Protein AF-A0A7K2X4B5-F1 (afdb_monomer_lite)

Sequence (68 aa):
ALRPLLDRLDERDRHILALRFGEELTQAEIGRRIGLSQMQVSRLLTRILGDLRAALLEDGPAPDPAAG

Foldseek 3Di:
DQPVVLVPDDPVLNVLCCCCPVVVDQLCRSCVVPVHHSVVSVVSPVVSVVVSVVVCQVVDDPPDPPPD

pLDDT: mean 90.42, std 14.39, range [46.25, 98.88]

Secondary structure (D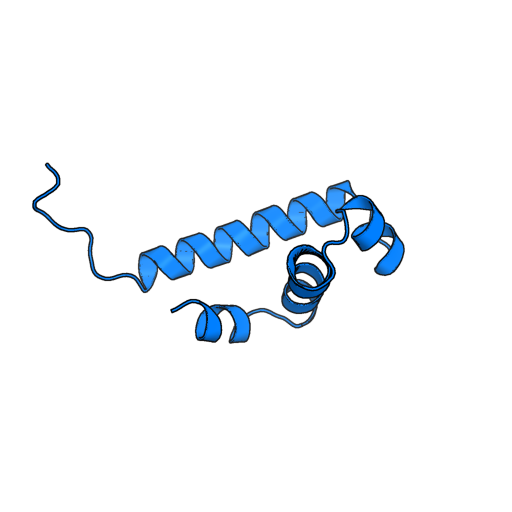SSP, 8-state):
-HHHHHHTS-HHHHHHHIIIIIS---HHHHHHHHT--HHHHHHHHHHHHHHHHHHHHHSS----TT--

Structure (mmCIF, N/CA/C/O backbone):
data_AF-A0A7K2X4B5-F1
#
_entry.id   AF-A0A7K2X4B5-F1
#
loop_
_atom_site.group_PDB
_atom_site.id
_atom_site.type_symbol
_atom_site.label_atom_id
_atom_site.label_alt_id
_atom_site.label_comp_id
_atom_site.label_asym_id
_atom_site.label_entity_id
_atom_site.label_seq_id
_atom_site.pdbx_PDB_ins_code
_atom_site.Cartn_x
_atom_site.Cartn_y
_atom_site.Cartn_z
_atom_site.occupancy
_atom_site.B_iso_or_equiv
_atom_site.auth_seq_id
_atom_site.auth_comp_id
_atom_site.auth_asym_id
_atom_site.auth_atom_id
_atom_site.pdbx_PDB_model_num
ATOM 1 N N . ALA A 1 1 ? 4.986 1.015 -19.378 1.00 77.81 1 ALA A N 1
ATOM 2 C CA . ALA A 1 1 ? 5.824 0.255 -18.430 1.00 77.81 1 ALA A CA 1
ATOM 3 C C . ALA A 1 1 ? 5.013 -0.361 -17.284 1.00 77.81 1 ALA A C 1
ATOM 5 O O . ALA A 1 1 ? 5.101 -1.560 -17.090 1.00 77.81 1 ALA A O 1
ATOM 6 N N . LEU A 1 2 ? 4.175 0.398 -16.562 1.00 84.44 2 LEU A N 1
ATOM 7 C CA . LEU A 1 2 ? 3.532 -0.110 -15.336 1.00 84.44 2 LEU A CA 1
ATOM 8 C C . LEU A 1 2 ? 2.508 -1.246 -15.539 1.00 84.44 2 LEU A C 1
ATOM 10 O O . LEU A 1 2 ? 2.448 -2.154 -14.721 1.00 84.44 2 LEU A O 1
ATOM 14 N N . ARG A 1 3 ? 1.707 -1.225 -16.613 1.00 88.56 3 ARG A N 1
ATOM 15 C CA . ARG A 1 3 ? 0.634 -2.218 -16.834 1.00 88.56 3 ARG A CA 1
ATOM 16 C C . ARG A 1 3 ? 1.140 -3.680 -16.827 1.00 88.56 3 ARG A C 1
ATOM 18 O O . ARG A 1 3 ? 0.615 -4.436 -16.019 1.00 88.56 3 ARG A O 1
ATOM 25 N N . PRO A 1 4 ? 2.190 -4.056 -17.588 1.00 90.69 4 PRO A N 1
ATOM 26 C CA . PRO A 1 4 ? 2.806 -5.384 -17.483 1.00 90.69 4 PRO A CA 1
ATOM 27 C C . PRO A 1 4 ? 3.273 -5.770 -16.073 1.00 90.69 4 PRO A C 1
ATOM 29 O O . PRO A 1 4 ? 3.193 -6.933 -15.696 1.00 90.69 4 PRO A O 1
ATOM 32 N N . LEU A 1 5 ? 3.750 -4.808 -15.277 1.00 92.19 5 LEU A N 1
ATOM 33 C CA . LEU A 1 5 ? 4.200 -5.065 -13.906 1.00 92.19 5 LEU A CA 1
ATOM 34 C C . LEU A 1 5 ? 3.027 -5.335 -12.964 1.00 92.19 5 LEU A C 1
ATOM 36 O O . LEU A 1 5 ? 3.096 -6.254 -12.153 1.00 92.19 5 LEU A O 1
ATOM 40 N N . LEU A 1 6 ? 1.920 -4.603 -13.121 1.00 93.44 6 LEU A N 1
ATOM 41 C CA . LEU A 1 6 ? 0.677 -4.900 -12.404 1.00 93.44 6 LEU A CA 1
ATOM 42 C C . LEU A 1 6 ? 0.131 -6.283 -12.773 1.00 93.44 6 LEU A C 1
ATOM 44 O O . LEU A 1 6 ? -0.433 -6.960 -11.918 1.00 93.44 6 LEU A O 1
ATOM 48 N N . ASP A 1 7 ? 0.325 -6.719 -14.021 1.00 92.50 7 ASP A N 1
ATOM 49 C CA . ASP A 1 7 ? -0.127 -8.032 -14.481 1.00 92.50 7 ASP A CA 1
ATOM 50 C C . ASP A 1 7 ? 0.651 -9.202 -13.867 1.00 92.50 7 ASP A C 1
ATOM 52 O O . ASP A 1 7 ? 0.114 -10.307 -13.798 1.00 92.50 7 ASP A O 1
ATOM 56 N N . ARG A 1 8 ? 1.860 -8.949 -13.353 1.00 93.50 8 ARG A N 1
ATOM 57 C CA . ARG A 1 8 ? 2.696 -9.930 -12.643 1.00 93.50 8 ARG A CA 1
ATOM 58 C C . ARG A 1 8 ? 2.388 -10.028 -11.149 1.00 93.50 8 ARG A C 1
ATOM 60 O O . ARG A 1 8 ? 2.880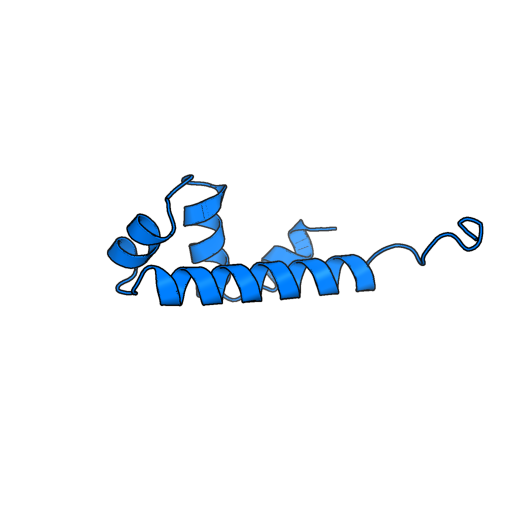 -10.950 -10.503 1.00 93.50 8 ARG A O 1
ATOM 67 N N . LEU A 1 9 ? 1.612 -9.093 -10.598 1.00 95.94 9 LEU A N 1
ATOM 68 C CA . LEU A 1 9 ? 1.190 -9.154 -9.202 1.00 95.94 9 LEU A CA 1
ATOM 69 C C . LEU A 1 9 ? 0.219 -10.310 -8.988 1.00 95.94 9 LEU A C 1
ATOM 71 O O . LEU A 1 9 ? -0.651 -10.568 -9.832 1.00 95.94 9 LEU A O 1
ATOM 75 N N . ASP A 1 10 ? 0.335 -10.937 -7.818 1.00 96.56 10 ASP A N 1
ATOM 76 C CA . ASP A 1 10 ? -0.660 -11.892 -7.358 1.00 96.56 10 ASP A CA 1
ATOM 77 C C . ASP A 1 10 ? -2.032 -11.219 -7.157 1.00 96.56 10 ASP A C 1
ATOM 79 O O . ASP A 1 10 ? -2.184 -9.989 -7.145 1.00 96.56 10 ASP A O 1
ATOM 83 N N . GLU A 1 11 ? -3.070 -12.045 -7.048 1.00 96.62 11 GLU A N 1
ATOM 84 C CA . GLU A 1 11 ? -4.451 -11.572 -6.949 1.00 96.62 11 GLU A CA 1
ATOM 85 C C . GLU A 1 11 ? -4.675 -10.688 -5.714 1.00 96.62 11 GLU A C 1
ATOM 87 O O . GLU A 1 11 ? -5.385 -9.682 -5.784 1.00 96.62 11 GLU A O 1
ATOM 92 N N . ARG A 1 12 ? -4.026 -11.01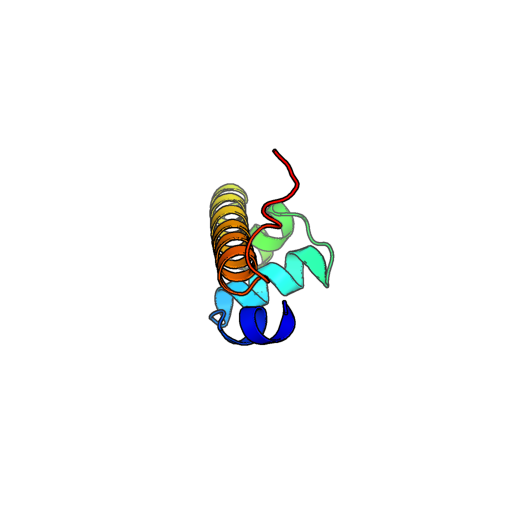8 -4.593 1.00 96.38 12 ARG A N 1
ATOM 93 C CA . ARG A 1 12 ? -4.184 -10.297 -3.328 1.00 96.38 12 ARG A CA 1
ATOM 94 C C . ARG A 1 12 ? -3.568 -8.906 -3.406 1.00 96.38 12 ARG A C 1
ATOM 96 O O . ARG A 1 12 ? -4.202 -7.937 -2.989 1.00 96.38 12 ARG A O 1
ATOM 103 N N . ASP A 1 13 ? -2.364 -8.799 -3.943 1.00 97.94 13 ASP A N 1
ATOM 104 C CA . ASP A 1 13 ? -1.644 -7.543 -4.107 1.00 97.94 13 ASP A CA 1
ATOM 105 C C . ASP A 1 13 ? -2.385 -6.628 -5.082 1.00 97.94 13 ASP A C 1
ATOM 107 O O . ASP A 1 13 ? -2.614 -5.451 -4.787 1.00 97.94 13 ASP A O 1
ATOM 111 N N . ARG A 1 14 ? -2.865 -7.184 -6.202 1.00 97.62 14 ARG A N 1
ATOM 112 C CA . ARG A 1 14 ? -3.697 -6.454 -7.167 1.00 97.62 14 ARG A CA 1
ATOM 113 C C . ARG A 1 14 ? -4.995 -5.959 -6.533 1.00 97.62 14 ARG A C 1
ATOM 115 O O . ARG A 1 14 ? -5.375 -4.808 -6.749 1.00 97.62 14 ARG A O 1
ATOM 122 N N . HIS A 1 15 ? -5.652 -6.792 -5.726 1.00 98.00 15 HIS A N 1
ATOM 123 C CA . HIS A 1 15 ? -6.869 -6.413 -5.013 1.00 98.00 15 HIS A CA 1
ATOM 124 C C . HIS A 1 15 ? -6.615 -5.278 -4.010 1.00 98.00 15 HIS A C 1
ATOM 126 O O . HIS A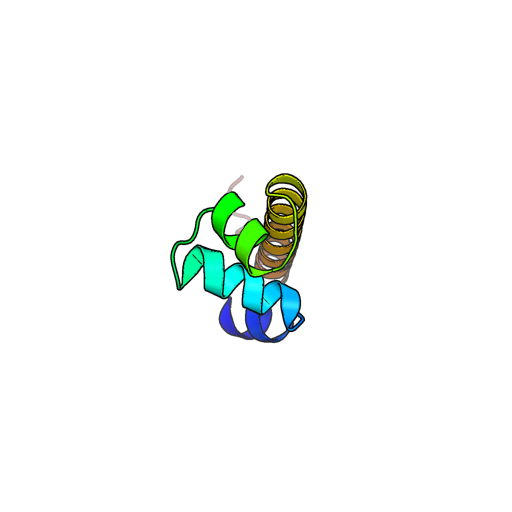 1 15 ? -7.356 -4.298 -3.991 1.00 98.00 15 HIS A O 1
ATOM 132 N N . ILE A 1 16 ? -5.531 -5.343 -3.229 1.00 98.44 16 ILE A N 1
ATOM 133 C CA . ILE A 1 16 ? -5.155 -4.284 -2.277 1.00 98.44 16 ILE A CA 1
ATOM 134 C C . ILE A 1 16 ? -4.883 -2.954 -2.997 1.00 98.44 16 ILE A C 1
ATOM 136 O O . ILE A 1 16 ? -5.321 -1.902 -2.524 1.00 98.44 16 ILE A O 1
ATOM 140 N N . LEU A 1 17 ? -4.200 -2.980 -4.147 1.00 98.25 17 LEU A N 1
ATOM 141 C CA . LEU A 1 17 ? -3.976 -1.779 -4.957 1.00 98.25 17 LEU A CA 1
ATOM 142 C C . LEU A 1 17 ? -5.276 -1.220 -5.538 1.00 98.25 17 LEU A C 1
ATOM 144 O O . LEU A 1 17 ? -5.459 -0.005 -5.528 1.00 98.25 17 LEU A O 1
ATOM 148 N N . ALA A 1 18 ? -6.183 -2.080 -6.009 1.00 98.25 18 ALA A N 1
ATOM 149 C CA . ALA A 1 18 ? -7.485 -1.655 -6.517 1.00 98.25 18 ALA A CA 1
ATOM 150 C C . ALA A 1 18 ? -8.307 -0.958 -5.425 1.00 98.25 18 ALA A C 1
ATOM 152 O O . ALA A 1 18 ? -8.806 0.141 -5.648 1.00 98.25 18 ALA A O 1
ATOM 153 N N . LEU A 1 19 ? -8.352 -1.524 -4.216 1.00 98.69 19 LEU A N 1
ATOM 154 C CA . LEU A 1 19 ? -9.023 -0.885 -3.084 1.00 98.69 19 LEU A CA 1
ATOM 155 C C . LEU A 1 19 ? -8.378 0.463 -2.716 1.00 98.69 19 LEU A C 1
ATOM 157 O O . LEU A 1 19 ? -9.084 1.413 -2.394 1.00 98.69 19 LEU A O 1
ATOM 161 N N . ARG A 1 20 ? -7.040 0.571 -2.759 1.00 98.50 20 ARG A N 1
ATOM 162 C CA . ARG A 1 20 ? -6.336 1.800 -2.355 1.00 98.50 20 ARG A CA 1
ATOM 163 C C . ARG A 1 20 ? -6.400 2.916 -3.393 1.00 98.50 20 ARG A C 1
ATOM 165 O O . ARG A 1 20 ? -6.550 4.071 -3.009 1.00 98.50 20 ARG A O 1
ATOM 172 N N . PHE A 1 21 ? -6.193 2.590 -4.664 1.00 97.44 21 PHE A N 1
ATOM 173 C CA . PHE A 1 21 ? -5.976 3.566 -5.737 1.00 97.44 21 PHE A CA 1
ATOM 174 C C . PHE A 1 21 ? -7.113 3.609 -6.760 1.00 97.44 21 PHE A C 1
ATOM 176 O O . PHE A 1 21 ? -7.213 4.583 -7.495 1.00 97.44 21 PHE A O 1
ATOM 183 N N . GLY A 1 22 ? -7.949 2.571 -6.824 1.00 97.69 22 GLY A N 1
ATOM 184 C CA . GLY A 1 22 ? -9.173 2.563 -7.627 1.00 97.69 22 GLY A CA 1
ATOM 185 C C . GLY A 1 22 ? -10.392 3.012 -6.823 1.00 97.69 22 GLY A C 1
ATOM 186 O O . GLY A 1 22 ? -11.158 3.843 -7.291 1.00 97.69 22 GLY A O 1
ATOM 187 N N . GLU A 1 23 ? -10.550 2.489 -5.604 1.00 98.19 23 GLU A N 1
ATOM 188 C CA . GLU A 1 23 ? -11.669 2.815 -4.700 1.00 98.19 23 GLU A CA 1
ATOM 189 C C . GLU A 1 23 ? -11.309 3.861 -3.629 1.00 98.19 23 GLU A C 1
ATOM 191 O O . GLU A 1 23 ? -12.142 4.214 -2.801 1.00 98.19 23 GLU A O 1
ATOM 196 N N . GLU A 1 24 ? -10.063 4.342 -3.622 1.00 98.44 24 GLU A N 1
ATOM 197 C CA . GLU A 1 24 ? -9.554 5.386 -2.717 1.00 98.44 24 GLU A CA 1
ATOM 198 C C . GLU A 1 24 ? -9.656 5.079 -1.208 1.00 98.44 24 GLU A C 1
ATOM 200 O O . GLU A 1 24 ? -9.427 5.961 -0.375 1.00 98.44 24 GLU A O 1
ATOM 205 N N . LEU A 1 25 ? -9.885 3.818 -0.826 1.00 98.81 25 LEU A N 1
ATOM 206 C CA . LEU A 1 25 ? -10.044 3.418 0.573 1.00 98.81 25 LEU A CA 1
ATOM 207 C C . LEU A 1 25 ? -8.773 3.672 1.391 1.00 98.81 25 LEU A C 1
ATOM 209 O O . LEU A 1 25 ? -7.642 3.450 0.944 1.00 98.81 25 LEU A O 1
ATOM 213 N N . THR A 1 26 ? -8.945 4.092 2.641 1.00 98.75 26 THR A N 1
ATOM 214 C CA . THR A 1 26 ? -7.862 4.183 3.624 1.00 98.75 26 THR A CA 1
ATOM 215 C C . THR A 1 26 ? -7.356 2.792 4.008 1.00 98.75 26 THR A C 1
ATOM 217 O O . THR A 1 26 ? -8.068 1.793 3.938 1.00 98.75 26 THR A O 1
ATOM 220 N N . GLN A 1 27 ? -6.125 2.701 4.516 1.00 98.56 27 GLN A N 1
ATOM 221 C CA . GLN A 1 27 ? -5.554 1.422 4.968 1.00 98.56 27 GLN A CA 1
ATOM 222 C C . GLN A 1 27 ? -6.403 0.737 6.056 1.00 98.56 27 GLN A C 1
ATOM 224 O O . GLN A 1 27 ? -6.458 -0.491 6.123 1.00 98.56 27 GLN A O 1
ATOM 229 N N . ALA A 1 28 ? -7.078 1.523 6.900 1.00 98.69 28 ALA A N 1
ATOM 230 C CA . ALA A 1 28 ? -7.989 1.006 7.913 1.00 98.69 28 ALA A CA 1
ATOM 231 C C . ALA A 1 28 ? -9.279 0.437 7.303 1.00 98.69 28 ALA A C 1
ATOM 233 O O . ALA A 1 28 ? -9.749 -0.607 7.752 1.00 98.69 28 ALA A O 1
ATOM 234 N N . GLU A 1 29 ? -9.840 1.083 6.279 1.00 98.88 29 GLU A N 1
ATOM 235 C CA . GLU A 1 29 ? -11.009 0.585 5.539 1.00 98.88 29 GLU A CA 1
ATOM 236 C C . GLU A 1 29 ? -10.690 -0.688 4.763 1.00 98.88 29 GLU A C 1
ATOM 238 O O . GLU A 1 29 ? -11.437 -1.661 4.861 1.00 98.88 29 GLU A O 1
ATOM 243 N N . ILE A 1 30 ? -9.545 -0.716 4.079 1.00 98.75 30 ILE A N 1
ATOM 244 C CA . ILE A 1 30 ? -9.039 -1.915 3.405 1.00 98.75 30 ILE A CA 1
ATOM 245 C C . ILE A 1 30 ? -8.913 -3.053 4.416 1.00 98.75 30 ILE A C 1
ATOM 247 O O . ILE A 1 30 ? -9.443 -4.135 4.184 1.00 98.75 30 ILE A O 1
ATOM 251 N N . GLY A 1 31 ? -8.271 -2.798 5.562 1.00 98.62 31 GLY A N 1
ATOM 252 C CA . GLY A 1 31 ? -8.085 -3.797 6.612 1.00 98.62 31 GLY A CA 1
ATOM 253 C C . GLY A 1 31 ? -9.406 -4.395 7.092 1.00 98.62 31 GLY A C 1
ATOM 254 O O . GLY A 1 31 ? -9.559 -5.615 7.104 1.00 98.62 31 GLY A O 1
ATOM 255 N N . ARG A 1 32 ? -10.402 -3.547 7.384 1.00 98.69 32 ARG A N 1
ATOM 256 C CA . ARG A 1 32 ? -11.753 -4.009 7.741 1.00 98.69 32 ARG A CA 1
ATOM 257 C C . ARG A 1 32 ? -12.385 -4.868 6.644 1.00 98.69 32 ARG A C 1
ATOM 259 O O . ARG A 1 32 ? -13.018 -5.866 6.965 1.00 98.69 32 ARG A O 1
ATOM 266 N N . ARG A 1 33 ? -12.202 -4.503 5.373 1.00 98.25 33 ARG A N 1
ATOM 267 C CA . ARG A 1 33 ? -12.800 -5.204 4.228 1.00 98.25 33 ARG A CA 1
ATOM 268 C C . ARG A 1 33 ? -12.204 -6.592 3.986 1.00 98.25 33 ARG A C 1
ATOM 270 O O . ARG A 1 33 ? -12.940 -7.487 3.590 1.00 98.25 33 ARG A O 1
ATOM 277 N N . ILE A 1 34 ? -10.905 -6.776 4.234 1.00 97.62 34 ILE A N 1
ATOM 278 C CA . ILE A 1 34 ? -10.191 -8.036 3.939 1.00 97.62 34 ILE A CA 1
ATOM 279 C C . ILE A 1 34 ? -9.741 -8.807 5.191 1.00 97.62 34 ILE A C 1
ATOM 281 O O . ILE A 1 34 ? -8.937 -9.731 5.092 1.00 97.62 34 ILE A O 1
ATOM 285 N N . GLY A 1 35 ? -10.237 -8.432 6.375 1.00 98.25 35 GLY A N 1
ATOM 286 C CA . GLY A 1 35 ? -9.962 -9.138 7.631 1.00 98.25 35 GLY A CA 1
ATOM 287 C C . GLY A 1 35 ? -8.535 -8.961 8.163 1.00 98.25 35 GLY A C 1
ATOM 288 O O . GLY A 1 35 ? -7.986 -9.876 8.772 1.00 98.25 35 GLY A O 1
ATOM 289 N N . LEU A 1 36 ? -7.916 -7.800 7.933 1.00 98.38 36 LEU A N 1
ATOM 290 C CA . LEU A 1 36 ? -6.564 -7.464 8.390 1.00 98.38 36 LEU A CA 1
ATOM 291 C C . LEU A 1 36 ? -6.555 -6.190 9.238 1.00 98.38 36 LEU A C 1
ATOM 293 O O . LEU A 1 36 ? -7.394 -5.303 9.102 1.00 98.38 36 LEU A O 1
ATOM 297 N N . SER A 1 37 ? -5.539 -6.044 10.083 1.00 98.69 37 SER A N 1
ATOM 298 C CA . SER A 1 37 ? -5.267 -4.760 10.730 1.00 98.69 37 SER A CA 1
ATOM 299 C C . SER A 1 37 ? -4.764 -3.725 9.716 1.00 98.69 37 SER A C 1
ATOM 301 O O . SER A 1 37 ? -4.087 -4.060 8.740 1.00 98.69 37 SER A O 1
ATOM 303 N N . GLN A 1 38 ? -5.009 -2.442 9.997 1.00 98.56 38 GLN A N 1
ATOM 304 C CA . GLN A 1 38 ? -4.439 -1.330 9.227 1.00 98.56 38 GLN A CA 1
ATOM 305 C C . GLN A 1 38 ? -2.911 -1.454 9.092 1.00 98.56 38 GLN A C 1
ATOM 307 O O . GLN A 1 38 ? -2.361 -1.191 8.026 1.00 98.56 38 GLN A O 1
ATOM 312 N N . MET A 1 39 ? -2.226 -1.915 10.142 1.00 98.69 39 MET A N 1
ATOM 313 C CA . MET A 1 39 ? -0.774 -2.087 10.135 1.00 98.69 39 MET A CA 1
ATOM 314 C C . MET A 1 39 ? -0.312 -3.199 9.186 1.00 98.69 39 MET A C 1
ATOM 316 O O . MET A 1 39 ? 0.682 -3.036 8.479 1.00 98.69 39 MET A O 1
ATOM 320 N N . GLN A 1 40 ? -1.038 -4.318 9.123 1.00 98.56 40 GLN A N 1
ATOM 321 C CA . GLN A 1 40 ? -0.766 -5.368 8.136 1.00 98.56 40 GLN A CA 1
ATOM 322 C C . GLN A 1 40 ? -0.967 -4.848 6.709 1.00 98.56 40 GLN A C 1
ATOM 324 O O . GLN A 1 40 ? -0.122 -5.099 5.854 1.00 98.56 40 GLN A O 1
ATOM 329 N N . VAL A 1 41 ? -2.029 -4.074 6.463 1.00 98.69 41 VAL A N 1
ATOM 330 C CA . VAL A 1 41 ? -2.271 -3.448 5.152 1.00 98.69 41 VAL A CA 1
ATOM 331 C C . VAL A 1 41 ? -1.169 -2.454 4.791 1.00 98.69 41 VAL A C 1
ATOM 333 O O . VAL A 1 41 ? -0.692 -2.466 3.661 1.00 98.69 41 VAL A O 1
ATOM 336 N N . SER A 1 42 ? -0.718 -1.635 5.745 1.00 98.69 42 SER A N 1
ATOM 337 C CA . SER A 1 42 ? 0.395 -0.702 5.543 1.00 98.69 42 SER A CA 1
ATOM 338 C C . SER A 1 42 ? 1.662 -1.427 5.084 1.00 98.69 42 SER A C 1
ATOM 340 O O . SER A 1 42 ? 2.250 -1.068 4.067 1.00 98.69 42 SER A O 1
ATOM 342 N N . ARG A 1 43 ? 2.038 -2.515 5.769 1.00 98.62 43 ARG A N 1
ATOM 343 C CA . ARG A 1 43 ? 3.208 -3.327 5.398 1.00 98.62 43 ARG A CA 1
ATOM 344 C C . ARG A 1 43 ? 3.074 -3.941 4.005 1.00 98.62 43 ARG A C 1
ATOM 346 O O . ARG A 1 43 ? 4.050 -3.946 3.260 1.00 98.62 43 ARG A O 1
ATOM 353 N N . LEU A 1 44 ? 1.883 -4.427 3.650 1.00 98.50 44 LEU A N 1
ATOM 354 C CA . LEU A 1 44 ? 1.616 -4.979 2.320 1.00 98.50 44 LEU A CA 1
ATOM 355 C C . LEU A 1 44 ? 1.752 -3.905 1.239 1.00 98.50 44 LEU A C 1
ATOM 357 O O . LEU A 1 44 ? 2.499 -4.111 0.292 1.00 98.50 44 LEU A O 1
ATOM 361 N N . LEU A 1 45 ? 1.117 -2.742 1.407 1.00 98.69 45 LEU A N 1
ATOM 362 C CA . LEU A 1 45 ? 1.227 -1.637 0.448 1.00 98.69 45 LEU A CA 1
ATOM 363 C C . LEU A 1 45 ? 2.674 -1.168 0.277 1.00 98.69 45 LEU A C 1
ATOM 365 O O . LEU A 1 45 ? 3.115 -0.985 -0.852 1.00 98.69 45 LEU A O 1
ATOM 369 N N . THR A 1 46 ? 3.426 -1.018 1.369 1.00 98.69 46 THR A N 1
ATOM 370 C CA . THR A 1 46 ? 4.844 -0.640 1.303 1.00 98.69 46 THR A CA 1
ATOM 371 C C . THR A 1 46 ? 5.662 -1.656 0.512 1.00 98.69 46 THR A C 1
ATOM 373 O O . THR A 1 46 ? 6.442 -1.253 -0.348 1.00 98.69 46 THR A O 1
ATOM 376 N N . ARG A 1 47 ? 5.467 -2.960 0.758 1.00 98.50 47 ARG A N 1
ATOM 377 C CA . ARG A 1 47 ? 6.143 -4.019 -0.004 1.00 98.50 47 ARG A CA 1
ATOM 378 C C . ARG A 1 47 ? 5.779 -3.949 -1.488 1.00 98.50 47 ARG A C 1
ATOM 380 O O . ARG A 1 47 ? 6.669 -3.807 -2.312 1.00 98.50 47 ARG A O 1
ATOM 387 N N . ILE A 1 48 ? 4.485 -3.972 -1.816 1.00 97.88 48 ILE A N 1
ATOM 388 C CA . ILE A 1 48 ? 3.991 -3.981 -3.203 1.00 97.88 48 ILE A CA 1
ATOM 389 C C . ILE A 1 48 ? 4.522 -2.773 -3.985 1.00 97.88 48 ILE A C 1
ATOM 391 O O . ILE A 1 48 ? 5.003 -2.912 -5.106 1.00 97.88 48 ILE A O 1
ATOM 395 N N . LEU A 1 49 ? 4.453 -1.575 -3.398 1.00 97.62 49 LEU A N 1
ATOM 396 C CA . LEU A 1 49 ? 4.934 -0.351 -4.042 1.00 97.62 49 LEU A CA 1
ATOM 397 C C . LEU A 1 49 ? 6.462 -0.333 -4.179 1.00 97.62 49 LEU A C 1
ATOM 399 O O . LEU A 1 49 ? 6.971 0.182 -5.174 1.00 97.62 49 LEU A O 1
ATOM 403 N N . GLY A 1 50 ? 7.185 -0.896 -3.209 1.00 97.12 50 GLY A N 1
ATOM 404 C CA . GLY A 1 50 ? 8.632 -1.086 -3.284 1.00 97.12 50 GLY A CA 1
ATOM 405 C C . GLY A 1 50 ? 9.029 -2.007 -4.438 1.00 97.12 50 GLY A C 1
ATOM 406 O O . GLY A 1 50 ? 9.864 -1.621 -5.255 1.00 97.12 50 GLY A O 1
ATOM 407 N N . ASP A 1 51 ? 8.369 -3.160 -4.549 1.00 95.50 51 ASP A N 1
ATOM 408 C CA . ASP A 1 51 ? 8.608 -4.155 -5.600 1.00 95.50 51 ASP A CA 1
ATOM 409 C C . ASP A 1 51 ? 8.302 -3.571 -6.991 1.00 95.50 51 ASP A C 1
ATOM 411 O O . ASP A 1 51 ? 9.120 -3.657 -7.907 1.00 95.50 51 ASP A O 1
ATOM 415 N N . LEU A 1 52 ? 7.160 -2.885 -7.141 1.00 95.12 52 LEU A N 1
ATOM 416 C CA . LEU A 1 52 ? 6.798 -2.206 -8.390 1.00 95.12 52 LEU A CA 1
ATOM 417 C C . LEU A 1 52 ? 7.802 -1.116 -8.768 1.00 95.12 52 LEU A C 1
ATOM 419 O O . LEU A 1 52 ? 8.125 -0.972 -9.945 1.00 95.12 52 LEU A O 1
ATOM 423 N N . ARG A 1 53 ? 8.294 -0.344 -7.789 1.00 95.19 53 ARG A N 1
ATOM 424 C CA . ARG A 1 53 ? 9.303 0.696 -8.024 1.00 95.19 53 ARG A CA 1
ATOM 425 C C . ARG A 1 53 ? 10.630 0.090 -8.466 1.00 95.19 53 ARG A C 1
ATOM 427 O O . ARG A 1 53 ? 11.225 0.618 -9.397 1.00 95.19 53 ARG A O 1
ATOM 434 N N . ALA A 1 54 ? 11.091 -0.974 -7.811 1.00 93.56 54 ALA A N 1
ATOM 435 C CA . ALA A 1 54 ? 12.325 -1.662 -8.183 1.00 93.56 54 ALA A CA 1
ATOM 436 C C . ALA A 1 54 ? 12.235 -2.199 -9.617 1.00 93.56 54 ALA A C 1
ATOM 438 O O . ALA A 1 54 ? 13.073 -1.859 -10.446 1.00 93.56 54 ALA A O 1
ATOM 439 N N . ALA A 1 55 ? 11.148 -2.903 -9.941 1.00 91.56 55 ALA A N 1
ATOM 440 C CA . ALA A 1 55 ? 10.926 -3.425 -11.284 1.00 91.56 55 ALA A CA 1
ATOM 441 C C . ALA A 1 55 ? 10.838 -2.312 -12.343 1.00 91.56 55 ALA A C 1
ATOM 443 O O . ALA A 1 55 ? 11.366 -2.464 -13.435 1.00 91.56 55 ALA A O 1
ATOM 444 N N . LEU A 1 56 ? 10.232 -1.159 -12.025 1.00 90.88 56 LEU A N 1
ATOM 445 C CA . LEU A 1 56 ? 10.195 -0.017 -12.949 1.00 90.88 56 LEU A CA 1
ATOM 446 C C . LEU A 1 56 ? 11.582 0.564 -13.249 1.00 90.88 56 LEU A C 1
ATOM 448 O O . LEU A 1 56 ? 11.783 1.111 -14.330 1.00 90.88 56 LEU A O 1
ATOM 452 N N . LEU A 1 57 ? 12.491 0.520 -12.272 1.00 89.88 57 LEU A N 1
ATOM 453 C CA . LEU A 1 57 ? 13.860 1.015 -12.408 1.00 89.88 57 LEU A CA 1
ATOM 454 C C . LEU A 1 57 ? 14.754 0.006 -13.138 1.00 89.88 57 LEU A C 1
ATOM 456 O O . LEU A 1 57 ? 15.651 0.422 -13.861 1.00 89.88 57 LEU A O 1
ATOM 460 N N . GLU A 1 58 ? 14.490 -1.291 -12.981 1.00 85.38 58 GLU A N 1
ATOM 461 C CA . GLU A 1 58 ? 15.157 -2.365 -13.727 1.00 85.38 58 GLU A CA 1
ATOM 462 C C . GLU A 1 58 ? 14.687 -2.437 -15.191 1.00 85.38 58 GLU A C 1
ATOM 464 O O . GLU A 1 58 ? 15.508 -2.624 -16.085 1.00 85.38 58 GLU A O 1
ATOM 469 N N . ASP A 1 59 ? 13.391 -2.218 -15.448 1.00 69.56 59 ASP A N 1
ATOM 470 C CA . ASP A 1 59 ? 12.793 -2.160 -16.795 1.00 69.56 59 ASP A CA 1
ATOM 471 C C . ASP A 1 59 ? 12.888 -0.756 -17.445 1.00 69.56 59 ASP A C 1
ATOM 473 O O . ASP A 1 59 ? 12.364 -0.528 -18.542 1.00 69.56 59 ASP A O 1
ATOM 477 N N . GLY A 1 60 ? 13.506 0.221 -16.771 1.00 64.75 60 GLY A N 1
ATOM 478 C CA . GLY A 1 60 ? 13.693 1.583 -17.279 1.00 64.75 60 GLY A CA 1
ATOM 479 C C . GLY A 1 60 ? 14.875 1.689 -18.255 1.00 64.75 60 GLY A C 1
ATOM 480 O O . GLY A 1 60 ? 15.820 0.906 -18.151 1.00 64.75 60 GLY A O 1
ATOM 481 N N . PRO A 1 61 ? 14.886 2.652 -19.204 1.00 57.78 61 PRO A N 1
ATOM 482 C CA . PRO A 1 61 ? 16.099 2.925 -19.972 1.00 57.78 61 PRO A CA 1
ATOM 483 C C . PRO A 1 61 ? 17.231 3.271 -18.994 1.00 57.78 61 PRO A C 1
ATOM 485 O O . PRO A 1 61 ? 16.994 3.980 -18.013 1.00 57.78 61 PRO A O 1
ATOM 488 N N . ALA A 1 62 ? 18.431 2.736 -19.252 1.00 54.94 62 ALA A N 1
ATOM 489 C CA . ALA A 1 62 ? 19.612 2.947 -18.418 1.00 54.94 62 ALA A CA 1
ATOM 490 C C . ALA A 1 62 ? 19.760 4.431 -18.024 1.00 54.94 62 ALA A C 1
ATOM 492 O O . ALA A 1 62 ? 19.449 5.299 -18.847 1.00 54.94 62 ALA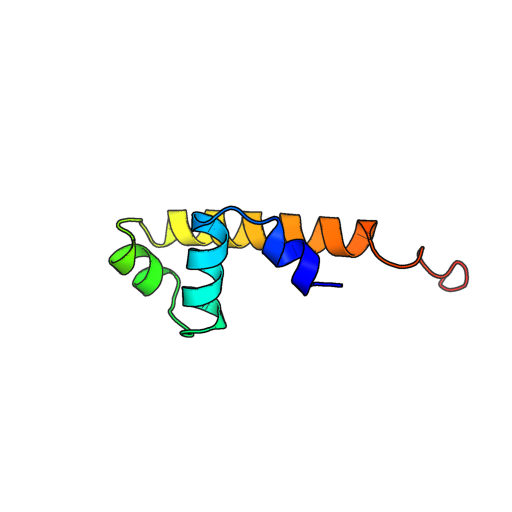 A O 1
ATOM 493 N N . PRO A 1 63 ? 20.215 4.735 -16.791 1.00 59.47 63 PRO A N 1
ATOM 494 C CA . PRO A 1 63 ? 20.373 6.114 -16.346 1.00 59.47 63 PRO A CA 1
ATOM 495 C C . PRO A 1 63 ? 21.236 6.892 -17.342 1.00 59.47 63 PRO A C 1
ATOM 497 O O . PRO A 1 63 ? 22.269 6.392 -17.790 1.00 59.47 63 PRO A O 1
ATOM 500 N N . ASP A 1 64 ? 20.785 8.096 -17.698 1.00 59.25 64 ASP A N 1
ATOM 501 C CA . ASP A 1 64 ? 21.507 8.988 -18.601 1.00 59.25 64 ASP A CA 1
ATOM 502 C C . ASP A 1 64 ? 22.904 9.278 -18.015 1.00 59.25 64 ASP A C 1
ATOM 504 O O . ASP A 1 64 ? 22.993 9.863 -16.929 1.00 59.25 64 ASP A O 1
ATOM 508 N N . PRO A 1 65 ? 24.000 8.872 -18.687 1.00 57.25 65 PRO A N 1
ATOM 509 C CA . PRO A 1 65 ? 25.355 9.084 -18.187 1.00 57.25 65 PRO A CA 1
ATOM 510 C C . PRO A 1 65 ? 25.750 10.568 -18.123 1.00 57.25 65 PRO A C 1
ATOM 512 O O . PRO A 1 65 ? 26.808 10.875 -17.581 1.00 57.25 65 PRO A O 1
ATOM 515 N N . ALA A 1 66 ? 24.936 11.486 -18.659 1.00 56.81 66 ALA A N 1
ATOM 516 C CA . ALA A 1 66 ? 25.199 12.924 -18.637 1.00 56.81 66 ALA A CA 1
ATOM 517 C C . ALA A 1 66 ? 24.724 13.646 -17.358 1.00 56.81 66 ALA A C 1
ATOM 519 O O . ALA A 1 66 ? 24.963 14.844 -17.217 1.00 56.81 66 ALA A O 1
ATOM 520 N N . ALA A 1 67 ? 24.071 12.956 -16.418 1.00 49.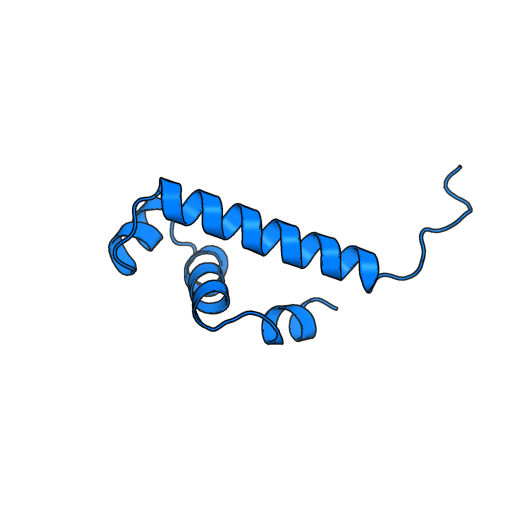47 67 ALA A N 1
ATOM 521 C CA . ALA A 1 67 ? 23.731 13.514 -15.107 1.00 49.47 67 ALA A CA 1
ATOM 522 C C . ALA A 1 67 ? 24.860 13.249 -14.089 1.00 49.47 67 ALA A C 1
ATOM 524 O O . ALA A 1 67 ? 24.680 12.495 -13.131 1.00 49.47 67 ALA A O 1
ATOM 525 N N . GLY A 1 68 ? 26.034 13.838 -14.331 1.00 46.25 68 GLY A N 1
ATOM 526 C CA . GLY A 1 68 ? 27.217 13.787 -13.465 1.00 46.25 68 GLY A CA 1
ATOM 527 C C . GLY A 1 68 ? 27.966 15.107 -13.466 1.00 46.25 68 GLY A C 1
ATOM 528 O O . GLY A 1 68 ? 28.188 15.639 -14.575 1.00 46.25 68 GLY A O 1
#

Radius of gyration: 14.71 Å; chains: 1; bounding box: 40×26×31 Å